Protein AF-A0A167AJR5-F1 (afdb_monomer)

Secondary structure (DSSP, 8-state):
------PPPEEEETTSTTSSSHHHHHHHHHHHHHT--EEEESTTTTSSS-S--HHHHHHHHHHHHHHT-EEES-STT-S-EEEE------SEEEEE--SSS-HHHHHHHHHHHHHTTSS--EEEEE------

pLDDT: mean 88.1, std 14.84, range [33.72, 98.44]

Mean predicted aligned error: 5.71 Å

Foldseek 3Di:
DDPPPQADEAEAECCPDPLALPSLLVVLQVCQVVQHKYKYAQRSVVDPQGADDLQSLLLLVLSCVQFVWDKDQSDPSRRMMITRGHHGHAEEDEGESPEPRDPVSSCSRPVNSNVPSPDHHHYHYDYPDPDD

Sequence (132 aa):
MTTIANKPTTIIDGSKGEGGGQVLRTALSLSMLLNQPIEIKNIRAGRKKPGLKRQHLTCVLAAQQICDAQVTGAELDSQNITFVPDQVQAGEYEFKIGTAGSTVLVCQTILLPLALSGKASKVVPIMACHLL

Neares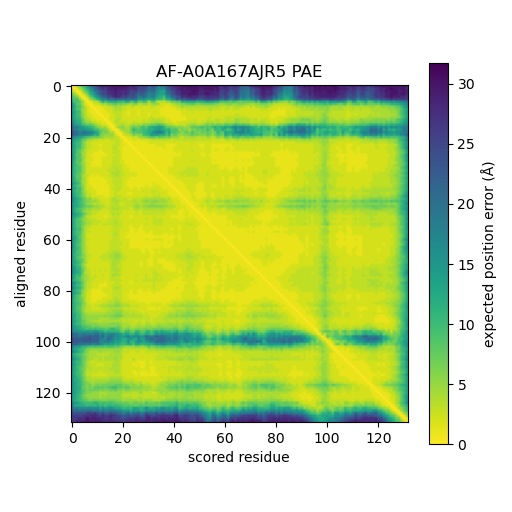t PDB structures (foldseek):
  1qmh-assembly1_B  TM=9.895E-01  e=2.585E-16  Escherichia coli K-12
  3tut-assembly1_A  TM=9.841E-01  e=5.478E-14  Escherichia coli K-12
  4o89-assembly2_B  TM=9.699E-01  e=5.752E-13  Pyrococcus horikoshii OT3
  3pqv-assembly1_A  TM=8.646E-01  e=4.215E-06  Kluyveromyces lactis
  7mqa-assembly1_SH  TM=8.440E-01  e=1.279E-05  Homo sapiens

Structure (mmCIF, N/CA/C/O backbone):
data_AF-A0A167AJR5-F1
#
_entry.id   AF-A0A167AJR5-F1
#
loop_
_atom_site.group_PDB
_atom_site.id
_atom_site.type_symbol
_atom_site.label_atom_id
_atom_site.label_alt_id
_atom_site.label_comp_id
_atom_site.label_asym_id
_atom_site.label_entity_id
_atom_site.label_seq_id
_atom_site.pdbx_PDB_ins_code
_atom_site.Cartn_x
_atom_site.Cartn_y
_atom_site.Cartn_z
_atom_site.occupancy
_atom_site.B_iso_or_equiv
_atom_site.auth_seq_id
_atom_site.auth_comp_id
_atom_site.auth_asym_id
_atom_site.auth_atom_id
_atom_site.pdbx_PDB_model_num
ATOM 1 N N . MET A 1 1 ? -18.662 12.091 15.542 1.00 40.16 1 MET A N 1
ATOM 2 C CA . MET A 1 1 ? -17.861 13.257 15.121 1.00 40.16 1 MET A CA 1
ATOM 3 C C . MET A 1 1 ? -16.442 13.049 15.618 1.00 40.16 1 MET A C 1
ATOM 5 O O . MET A 1 1 ? -16.152 13.388 16.755 1.00 40.16 1 MET A O 1
ATOM 9 N N . THR A 1 2 ? -15.583 12.454 14.796 1.00 38.31 2 THR A N 1
ATOM 10 C CA . THR A 1 2 ? -14.138 12.485 15.036 1.00 38.31 2 THR A CA 1
ATOM 11 C C . THR A 1 2 ? -13.536 12.983 13.743 1.00 38.31 2 THR A C 1
ATOM 13 O O . THR A 1 2 ? -13.518 12.277 12.741 1.00 38.31 2 THR A O 1
ATOM 16 N N . THR A 1 3 ? -13.181 14.259 13.738 1.00 41.44 3 THR A N 1
ATOM 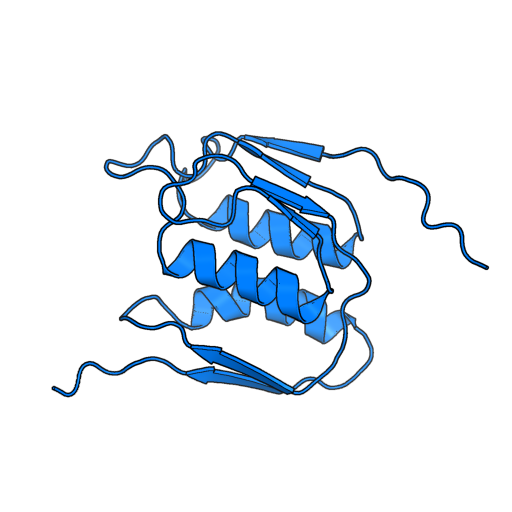17 C CA . THR A 1 3 ? -12.491 14.925 12.644 1.00 41.44 3 THR A CA 1
ATOM 18 C C . THR A 1 3 ? -11.231 14.116 12.349 1.00 41.44 3 THR A C 1
ATOM 20 O O . THR A 1 3 ? -10.320 14.090 13.177 1.00 41.44 3 THR A O 1
ATOM 23 N N . ILE A 1 4 ? -11.184 13.409 11.215 1.00 54.09 4 ILE A N 1
ATOM 24 C CA . ILE A 1 4 ? -9.931 12.863 10.694 1.00 54.09 4 ILE A CA 1
ATOM 25 C C . ILE A 1 4 ? -9.106 14.099 10.352 1.00 54.09 4 ILE A C 1
ATOM 27 O O . ILE A 1 4 ? -9.314 14.743 9.327 1.00 54.09 4 ILE A O 1
ATOM 31 N N . ALA A 1 5 ? -8.272 14.525 11.300 1.00 53.53 5 ALA A N 1
ATOM 32 C CA . ALA A 1 5 ? -7.325 15.599 11.089 1.00 53.53 5 ALA A CA 1
ATOM 33 C C . ALA A 1 5 ? -6.554 15.268 9.811 1.00 53.53 5 ALA A C 1
ATOM 35 O O . ALA A 1 5 ? -6.049 14.153 9.674 1.00 53.53 5 ALA A O 1
ATOM 36 N N . ASN A 1 6 ? -6.527 16.214 8.876 1.00 67.38 6 ASN A N 1
ATOM 37 C CA . ASN A 1 6 ? -5.862 16.091 7.588 1.00 67.38 6 ASN A CA 1
ATOM 38 C C . ASN A 1 6 ? -4.357 15.885 7.840 1.00 67.38 6 ASN A C 1
ATOM 40 O O . ASN A 1 6 ? -3.608 16.851 7.991 1.00 67.38 6 ASN A O 1
ATOM 44 N N . LYS A 1 7 ? -3.935 14.629 8.042 1.00 81.31 7 LYS A N 1
ATOM 45 C CA . LYS A 1 7 ? -2.550 14.304 8.385 1.00 81.31 7 LYS A CA 1
ATOM 46 C C . LYS A 1 7 ? -1.663 14.669 7.199 1.00 81.31 7 LYS A C 1
ATOM 48 O O . LYS A 1 7 ? -2.047 14.404 6.060 1.00 81.31 7 LYS A O 1
ATOM 53 N N . PRO A 1 8 ? -0.480 15.255 7.442 1.00 91.44 8 PRO A N 1
ATOM 54 C CA . PRO A 1 8 ? 0.409 15.631 6.358 1.00 91.44 8 PRO A CA 1
ATOM 55 C C . PRO A 1 8 ? 0.840 14.390 5.573 1.00 91.44 8 PRO A C 1
ATOM 57 O O . PRO A 1 8 ? 1.228 13.372 6.154 1.00 91.44 8 PRO A O 1
ATOM 60 N N . THR A 1 9 ? 0.801 14.495 4.245 1.00 95.81 9 THR A N 1
ATOM 61 C CA . THR A 1 9 ? 1.291 13.439 3.361 1.00 95.81 9 THR A CA 1
ATOM 62 C C . THR A 1 9 ? 2.782 13.231 3.580 1.00 95.81 9 THR A C 1
ATOM 64 O O . THR A 1 9 ? 3.581 14.158 3.456 1.00 95.81 9 THR A O 1
ATOM 67 N N . THR A 1 10 ? 3.170 11.999 3.898 1.00 97.31 10 THR A N 1
ATOM 68 C CA . THR A 1 10 ? 4.579 11.633 4.065 1.00 97.31 10 THR A CA 1
ATOM 69 C C . THR A 1 10 ? 5.169 11.182 2.740 1.00 97.31 10 THR A C 1
ATOM 71 O O . THR A 1 10 ? 4.671 10.241 2.126 1.00 97.31 10 THR A O 1
ATOM 74 N N . ILE A 1 11 ? 6.250 11.833 2.314 1.00 97.38 11 ILE A N 1
ATOM 75 C CA . ILE A 1 11 ? 6.940 11.510 1.064 1.00 97.38 11 ILE A CA 1
ATOM 76 C C . ILE A 1 11 ? 8.043 10.487 1.344 1.00 97.38 11 ILE A C 1
ATOM 78 O O . ILE A 1 11 ? 8.897 10.697 2.204 1.00 97.38 11 ILE A O 1
ATOM 82 N N . ILE A 1 12 ? 8.036 9.386 0.599 1.00 95.50 12 ILE A N 1
ATOM 83 C CA . ILE A 1 12 ? 8.956 8.259 0.746 1.00 95.50 12 ILE A CA 1
ATOM 84 C C . ILE A 1 12 ? 9.708 8.057 -0.570 1.00 95.50 12 ILE A C 1
ATOM 86 O O . ILE A 1 12 ? 9.105 7.913 -1.632 1.00 95.50 12 ILE A O 1
ATOM 90 N N . ASP A 1 13 ? 11.037 8.000 -0.507 1.00 94.69 13 ASP A N 1
ATOM 91 C CA . ASP A 1 13 ? 11.879 7.679 -1.662 1.00 94.69 13 ASP A CA 1
ATOM 92 C C . ASP A 1 13 ? 12.080 6.159 -1.788 1.00 94.69 13 ASP A C 1
ATOM 94 O O . ASP A 1 13 ? 12.850 5.540 -1.051 1.00 94.69 13 ASP A O 1
ATOM 98 N N . GLY A 1 14 ? 11.390 5.552 -2.753 1.00 92.12 14 GLY A N 1
ATOM 99 C CA . GLY A 1 14 ? 11.428 4.125 -3.074 1.00 92.12 14 GLY A CA 1
ATOM 100 C C . GLY A 1 14 ? 12.724 3.641 -3.733 1.00 92.12 14 GLY A C 1
ATOM 101 O O . GLY A 1 14 ? 12.853 2.441 -3.993 1.00 92.12 14 GLY A O 1
ATOM 102 N N . SER A 1 15 ? 13.685 4.535 -3.997 1.00 89.44 15 SER A N 1
ATOM 103 C CA . SER A 1 15 ? 15.034 4.162 -4.442 1.00 89.44 15 SER A CA 1
ATOM 104 C C . SER A 1 15 ? 15.950 3.732 -3.291 1.00 89.44 15 SER A C 1
ATOM 106 O O . SER A 1 15 ? 16.954 3.058 -3.526 1.00 89.44 15 SER A O 1
ATOM 108 N N . LYS A 1 16 ? 15.614 4.105 -2.049 1.00 85.00 16 LYS A N 1
ATOM 109 C CA . LYS A 1 16 ? 16.424 3.833 -0.856 1.00 85.00 16 LYS A CA 1
ATOM 110 C C . LYS A 1 16 ? 16.239 2.395 -0.352 1.00 85.00 16 LYS A C 1
ATOM 112 O O . LYS A 1 16 ? 15.227 1.741 -0.608 1.00 85.00 16 LYS A O 1
ATOM 117 N N . GLY A 1 17 ? 17.228 1.898 0.395 1.00 77.56 17 GLY A N 1
ATOM 118 C CA . GLY A 1 17 ? 17.232 0.532 0.930 1.00 77.56 17 GLY A CA 1
ATOM 119 C C . GLY A 1 17 ? 17.424 -0.517 -0.168 1.00 77.56 17 GLY A C 1
ATOM 120 O O . GLY A 1 17 ? 18.280 -0.366 -1.033 1.00 77.56 17 GLY A O 1
ATOM 121 N N . GLU A 1 18 ? 16.622 -1.583 -0.163 1.00 76.19 18 GLU A N 1
ATOM 122 C CA . GLU A 1 18 ? 16.766 -2.687 -1.129 1.00 76.19 18 GLU A CA 1
ATOM 123 C C . GLU A 1 18 ? 16.361 -2.334 -2.577 1.00 76.19 18 GLU A C 1
ATOM 125 O O . GLU A 1 18 ? 16.501 -3.167 -3.484 1.00 76.19 18 GLU A O 1
ATOM 130 N N . GLY A 1 19 ? 15.779 -1.147 -2.811 1.00 65.38 19 GLY A N 1
ATOM 131 C CA . GLY A 1 19 ? 15.356 -0.678 -4.141 1.00 65.38 19 GLY A CA 1
ATOM 132 C C . GLY A 1 19 ? 14.385 -1.627 -4.863 1.00 65.38 19 GLY A C 1
ATOM 133 O O . GLY A 1 19 ? 14.288 -1.632 -6.091 1.00 65.38 19 GLY A O 1
ATOM 134 N N . GLY A 1 20 ? 13.728 -2.515 -4.112 1.00 74.50 20 GLY A N 1
ATOM 135 C CA . GLY A 1 20 ? 12.814 -3.546 -4.593 1.00 74.50 20 GLY A CA 1
ATOM 136 C C . GLY A 1 20 ? 11.360 -3.201 -4.279 1.00 74.50 20 GLY A C 1
ATOM 137 O O . GLY A 1 20 ? 10.917 -2.075 -4.464 1.00 74.50 20 GLY A O 1
ATOM 138 N N . GLY A 1 21 ? 10.602 -4.191 -3.808 1.00 84.00 21 GLY A N 1
ATOM 139 C CA . GLY A 1 21 ? 9.198 -4.012 -3.416 1.00 84.00 21 GLY A CA 1
ATOM 140 C C . GLY A 1 21 ? 8.967 -3.841 -1.912 1.00 84.00 21 GLY A C 1
ATOM 141 O O . GLY A 1 21 ? 7.837 -3.588 -1.514 1.00 84.00 21 GLY A O 1
ATOM 142 N N . GLN A 1 22 ? 9.998 -4.001 -1.073 1.00 90.06 22 GLN A N 1
ATOM 143 C CA . GLN A 1 22 ? 9.829 -4.025 0.385 1.00 90.06 22 GLN A CA 1
ATOM 144 C C . GLN A 1 22 ? 9.383 -2.669 0.941 1.00 90.06 22 GLN A C 1
ATOM 146 O O . GLN A 1 22 ? 8.434 -2.624 1.715 1.00 90.06 22 GLN A O 1
ATOM 151 N N . VAL A 1 23 ? 9.999 -1.572 0.483 1.00 92.94 23 VAL A N 1
ATOM 152 C CA . VAL A 1 23 ? 9.630 -0.205 0.896 1.00 92.94 23 VAL A CA 1
ATOM 153 C C . VAL A 1 23 ? 8.150 0.064 0.628 1.00 92.94 23 VAL A C 1
ATOM 155 O O . VAL A 1 23 ? 7.447 0.520 1.519 1.00 92.94 23 VAL A O 1
ATOM 158 N N . LEU A 1 24 ? 7.662 -0.296 -0.564 1.00 94.25 24 LEU A N 1
ATOM 159 C CA . LEU A 1 24 ? 6.256 -0.143 -0.938 1.00 94.25 24 LEU A CA 1
ATOM 160 C C . LEU A 1 24 ? 5.320 -0.893 0.020 1.00 94.25 24 LEU A C 1
ATOM 162 O O . LEU A 1 24 ? 4.384 -0.303 0.546 1.00 94.25 24 LEU A O 1
ATOM 166 N N . ARG A 1 25 ? 5.574 -2.183 0.265 1.00 94.81 25 ARG A N 1
ATOM 167 C CA . ARG A 1 25 ? 4.703 -3.017 1.111 1.00 94.81 25 ARG A CA 1
ATOM 168 C C . ARG A 1 25 ? 4.659 -2.528 2.555 1.00 94.81 25 ARG A C 1
ATOM 170 O O . ARG A 1 25 ? 3.581 -2.414 3.137 1.00 94.81 25 ARG A O 1
ATOM 177 N N . THR A 1 26 ? 5.822 -2.208 3.118 1.00 95.38 26 THR A N 1
ATOM 178 C CA . THR A 1 26 ? 5.918 -1.688 4.484 1.00 95.38 26 THR A CA 1
ATOM 179 C C . THR A 1 26 ? 5.249 -0.321 4.599 1.00 95.38 26 THR A C 1
ATOM 181 O O . THR A 1 26 ? 4.502 -0.095 5.547 1.00 95.38 26 THR A O 1
ATOM 184 N N . ALA A 1 27 ? 5.458 0.569 3.625 1.00 96.06 27 ALA A N 1
ATOM 185 C CA . ALA A 1 27 ? 4.840 1.889 3.614 1.00 96.06 27 ALA A CA 1
ATOM 186 C C . ALA A 1 27 ? 3.309 1.805 3.562 1.00 96.06 27 ALA A C 1
ATOM 188 O O . ALA A 1 27 ? 2.652 2.461 4.362 1.00 96.06 27 ALA A O 1
ATOM 189 N N . LEU A 1 28 ? 2.743 0.953 2.697 1.00 97.75 28 LEU A N 1
ATOM 190 C CA . LEU A 1 28 ? 1.294 0.712 2.638 1.00 97.75 28 LEU A CA 1
ATOM 191 C C . LEU A 1 28 ? 0.758 0.171 3.971 1.00 97.75 28 LEU A C 1
ATOM 193 O O . LEU A 1 28 ? -0.222 0.690 4.497 1.00 97.75 28 LEU A O 1
ATOM 197 N N . SER A 1 29 ? 1.435 -0.829 4.546 1.00 97.69 29 SER A N 1
ATOM 198 C CA . SER A 1 29 ? 1.046 -1.428 5.832 1.00 97.69 29 SER A CA 1
ATOM 199 C C . SER A 1 29 ? 0.995 -0.381 6.946 1.00 97.69 29 SER A C 1
ATOM 201 O O . SER A 1 29 ? 0.004 -0.276 7.664 1.00 97.69 29 SER A O 1
ATOM 203 N N . LEU A 1 30 ? 2.056 0.422 7.075 1.00 97.25 30 LEU A N 1
ATOM 204 C CA . LEU A 1 30 ? 2.151 1.469 8.092 1.00 97.25 30 LEU A CA 1
ATOM 205 C C . LEU A 1 30 ? 1.177 2.617 7.830 1.00 97.25 30 LEU A C 1
ATOM 207 O O . LEU A 1 30 ? 0.590 3.126 8.776 1.00 97.25 30 LEU A O 1
ATOM 211 N N . SER A 1 31 ? 0.975 3.001 6.570 1.00 97.69 31 SER A N 1
ATOM 212 C CA . SER A 1 31 ? 0.005 4.026 6.184 1.00 97.69 31 SER A CA 1
ATOM 213 C C . SER A 1 31 ? -1.404 3.646 6.637 1.00 97.69 31 SER A C 1
ATOM 215 O O . SER A 1 31 ? -2.052 4.453 7.299 1.00 97.69 31 SER A O 1
ATOM 217 N N . MET A 1 32 ? -1.829 2.401 6.393 1.00 97.69 32 MET A N 1
ATOM 218 C CA . MET A 1 32 ? -3.120 1.883 6.860 1.00 97.69 32 MET A CA 1
ATOM 219 C C . MET A 1 32 ? -3.220 1.852 8.390 1.00 97.69 32 MET A C 1
ATOM 221 O O . MET A 1 32 ? -4.196 2.335 8.955 1.00 97.69 32 MET A O 1
ATOM 225 N N . LEU A 1 33 ? -2.198 1.331 9.079 1.00 96.62 33 LEU A N 1
ATOM 226 C CA . LEU A 1 33 ? -2.191 1.233 10.546 1.00 96.62 33 LEU A CA 1
ATOM 227 C C . LEU A 1 33 ? -2.217 2.597 11.236 1.00 96.62 33 LEU A C 1
ATOM 229 O O . LEU A 1 33 ? -2.886 2.781 12.250 1.00 96.62 33 LEU A O 1
ATOM 233 N N . LEU A 1 34 ? -1.464 3.551 10.697 1.00 95.56 34 LEU A N 1
ATOM 234 C CA . LEU A 1 34 ? -1.365 4.898 11.239 1.00 95.56 34 LEU A CA 1
ATOM 235 C C . LEU A 1 34 ? -2.468 5.812 10.704 1.00 95.56 34 LEU A C 1
ATOM 237 O O . LEU A 1 34 ? -2.543 6.956 11.148 1.00 95.56 34 LEU A O 1
ATOM 241 N N . ASN A 1 35 ? -3.300 5.348 9.767 1.00 95.62 35 ASN A N 1
ATOM 242 C CA . ASN A 1 35 ? -4.228 6.162 8.987 1.00 95.62 35 ASN A CA 1
ATOM 243 C C . ASN A 1 35 ? -3.571 7.474 8.510 1.00 95.62 35 ASN A C 1
ATOM 245 O O . ASN A 1 35 ? -3.990 8.573 8.883 1.00 95.62 35 ASN A O 1
ATOM 249 N N . GLN A 1 36 ? -2.434 7.349 7.818 1.00 96.88 36 GLN A N 1
ATOM 250 C CA . GLN A 1 36 ? -1.576 8.465 7.412 1.00 96.88 36 GLN A CA 1
ATOM 251 C C . GLN A 1 36 ? -1.337 8.444 5.899 1.00 96.88 36 GLN A C 1
ATOM 253 O O . GLN A 1 36 ? -0.812 7.444 5.402 1.00 96.88 36 GLN A O 1
ATOM 258 N N . PRO A 1 37 ? -1.653 9.527 5.166 1.00 98.00 37 PRO A N 1
ATOM 259 C CA . PRO A 1 37 ? -1.406 9.606 3.731 1.00 98.00 37 PRO A CA 1
ATOM 260 C C . PRO A 1 37 ? 0.084 9.514 3.391 1.00 98.00 37 PRO A C 1
ATOM 262 O O . PRO A 1 37 ? 0.933 10.094 4.078 1.00 98.00 37 PRO A O 1
ATOM 265 N N . ILE A 1 38 ? 0.402 8.819 2.301 1.00 98.00 38 ILE A N 1
ATOM 266 C CA . ILE A 1 38 ? 1.771 8.678 1.801 1.00 98.00 38 ILE A CA 1
ATOM 267 C C . ILE A 1 38 ? 1.867 8.974 0.304 1.00 98.00 38 ILE A C 1
ATOM 269 O O . ILE A 1 38 ? 0.957 8.693 -0.475 1.00 98.00 38 ILE A O 1
ATOM 273 N N . GLU A 1 39 ? 3.017 9.499 -0.100 1.00 98.12 39 GLU A N 1
ATOM 274 C CA . GLU A 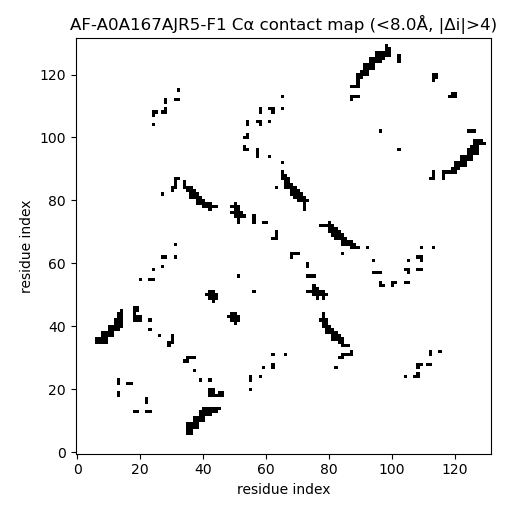1 39 ? 3.450 9.577 -1.490 1.00 98.12 39 GLU A CA 1
ATOM 275 C C . GLU A 1 39 ? 4.759 8.797 -1.617 1.00 98.12 39 GLU A C 1
ATOM 277 O O . GLU A 1 39 ? 5.729 9.092 -0.923 1.00 98.12 39 GLU A O 1
ATOM 282 N N . ILE A 1 40 ? 4.809 7.795 -2.491 1.00 96.56 40 ILE A N 1
ATOM 283 C CA . ILE A 1 40 ? 6.035 7.029 -2.736 1.00 96.56 40 ILE A CA 1
ATOM 284 C C . ILE A 1 40 ? 6.561 7.411 -4.107 1.00 96.56 40 ILE A C 1
ATOM 286 O O . ILE A 1 40 ? 5.853 7.235 -5.094 1.00 96.56 40 ILE A O 1
ATOM 290 N N . LYS A 1 41 ? 7.806 7.888 -4.164 1.00 96.25 41 LYS A N 1
ATOM 291 C CA . LYS A 1 41 ? 8.507 8.263 -5.399 1.00 96.25 41 LYS A CA 1
ATOM 292 C C . LYS A 1 41 ? 9.569 7.243 -5.774 1.00 96.25 41 LYS A C 1
ATOM 294 O O . LYS A 1 41 ? 10.000 6.461 -4.931 1.00 96.25 41 LYS A O 1
ATOM 299 N N . ASN A 1 42 ? 10.032 7.268 -7.023 1.00 94.88 42 ASN A N 1
ATOM 300 C CA . ASN A 1 42 ? 11.171 6.468 -7.499 1.00 94.88 42 ASN A CA 1
ATOM 301 C C . ASN A 1 42 ? 11.033 4.956 -7.231 1.00 94.88 42 ASN A C 1
ATOM 303 O O . ASN A 1 42 ? 12.011 4.272 -6.904 1.00 94.88 42 ASN A O 1
ATOM 307 N N . ILE A 1 43 ? 9.818 4.413 -7.347 1.00 95.19 43 ILE A N 1
ATOM 308 C CA . ILE A 1 43 ? 9.543 3.005 -7.053 1.00 95.19 43 ILE A CA 1
ATOM 309 C C . ILE A 1 43 ? 10.435 2.122 -7.928 1.00 95.19 43 ILE A C 1
ATOM 311 O O . ILE A 1 43 ? 10.332 2.113 -9.157 1.00 95.19 43 ILE A O 1
ATOM 315 N N . ARG A 1 44 ? 11.302 1.335 -7.281 1.00 93.69 44 ARG A N 1
ATOM 316 C CA . ARG A 1 44 ? 12.226 0.397 -7.940 1.00 93.69 44 ARG A CA 1
ATOM 317 C C . ARG A 1 44 ? 13.199 1.056 -8.924 1.00 93.69 44 ARG A C 1
ATOM 319 O O . ARG A 1 44 ? 13.644 0.388 -9.857 1.00 93.69 44 ARG A O 1
ATOM 326 N N . ALA A 1 45 ? 13.562 2.322 -8.709 1.00 91.94 45 ALA A N 1
ATOM 327 C CA . ALA A 1 45 ? 14.469 3.058 -9.595 1.00 91.94 45 ALA A CA 1
ATOM 328 C C . ALA A 1 45 ? 15.837 2.369 -9.792 1.00 91.94 45 ALA A C 1
ATOM 330 O O . ALA A 1 45 ? 16.403 2.427 -10.877 1.00 91.94 45 ALA A O 1
ATOM 331 N N . GLY A 1 46 ? 16.339 1.638 -8.788 1.00 86.44 46 GLY A N 1
ATOM 332 C CA . GLY A 1 46 ? 17.605 0.892 -8.871 1.00 86.44 46 GLY A CA 1
ATOM 333 C C . GLY A 1 46 ? 17.541 -0.454 -9.613 1.00 86.44 46 GLY A C 1
ATOM 334 O O . GLY A 1 46 ? 18.516 -1.203 -9.605 1.00 86.44 46 GLY A O 1
ATOM 335 N N . ARG A 1 47 ? 16.404 -0.832 -10.216 1.00 89.69 47 ARG A N 1
ATOM 336 C CA . ARG A 1 47 ? 16.232 -2.124 -10.912 1.00 89.69 47 ARG A CA 1
ATOM 337 C C . ARG A 1 47 ? 16.200 -1.934 -12.427 1.00 89.69 47 ARG A C 1
ATOM 339 O O . ARG A 1 47 ? 15.593 -0.996 -12.919 1.00 89.69 47 ARG A O 1
ATOM 346 N N . LYS A 1 48 ? 16.694 -2.936 -13.175 1.00 89.88 48 LYS A N 1
ATOM 347 C CA . LYS A 1 48 ? 16.665 -2.975 -14.659 1.00 89.88 48 LYS A CA 1
ATOM 348 C C . LYS A 1 48 ? 15.299 -2.624 -15.267 1.00 89.88 48 LYS A C 1
ATOM 350 O O . LYS A 1 48 ? 15.228 -2.029 -16.332 1.00 89.88 48 LYS A O 1
ATOM 355 N N . LYS A 1 49 ? 14.215 -3.048 -14.614 1.00 90.12 49 LYS A N 1
ATOM 356 C CA . LYS A 1 49 ? 12.843 -2.669 -14.968 1.00 90.12 49 LYS A CA 1
ATOM 357 C C . LYS A 1 49 ? 12.257 -1.900 -13.784 1.00 90.12 49 LYS A C 1
ATOM 359 O O . LYS A 1 49 ? 11.836 -2.599 -12.857 1.00 90.12 49 LYS A O 1
ATOM 364 N N . PRO A 1 50 ? 12.234 -0.557 -13.773 1.00 93.81 50 PRO A N 1
ATOM 365 C CA . PRO A 1 50 ? 11.698 0.239 -12.664 1.00 93.81 50 PRO A CA 1
ATOM 366 C C . PRO A 1 50 ? 10.164 0.169 -12.589 1.00 93.81 50 PRO A C 1
ATOM 368 O O . PRO A 1 50 ? 9.535 -0.548 -13.376 1.00 93.81 50 PRO A O 1
ATOM 371 N N . GLY A 1 51 ? 9.587 0.836 -11.588 1.00 95.25 51 GLY A N 1
ATOM 372 C CA . GLY A 1 51 ? 8.148 1.012 -11.405 1.00 95.25 51 GLY A CA 1
ATOM 373 C C . GLY A 1 51 ? 7.392 -0.187 -10.831 1.00 95.25 51 GLY A C 1
ATOM 374 O O . GLY A 1 51 ? 7.968 -1.240 -10.512 1.00 95.25 51 GLY A O 1
ATOM 375 N N . LEU A 1 52 ? 6.077 -0.030 -10.694 1.00 94.56 52 LEU A N 1
ATOM 376 C CA . LEU A 1 52 ? 5.165 -1.074 -10.249 1.00 94.56 52 LEU A CA 1
ATOM 377 C C . LEU A 1 52 ? 5.174 -2.246 -11.235 1.00 94.56 52 LEU A C 1
ATOM 379 O O . LEU A 1 52 ? 5.158 -2.104 -12.451 1.00 94.56 52 LEU A O 1
ATOM 383 N N . LYS A 1 53 ? 5.199 -3.457 -10.691 1.00 91.69 53 LYS A N 1
ATOM 384 C CA . LYS A 1 53 ? 5.002 -4.699 -11.454 1.00 91.69 53 LYS A CA 1
ATOM 385 C C . LYS A 1 53 ? 3.707 -5.316 -10.976 1.00 91.69 53 LYS A C 1
ATOM 387 O O . LYS A 1 53 ? 3.220 -4.911 -9.928 1.00 91.69 53 LYS A O 1
ATOM 392 N N . ARG A 1 54 ? 3.197 -6.321 -11.689 1.00 89.56 54 ARG A N 1
ATOM 393 C CA . ARG A 1 54 ? 1.926 -6.986 -11.356 1.00 89.56 54 ARG A CA 1
ATOM 394 C C . ARG A 1 54 ? 1.779 -7.261 -9.859 1.00 89.56 54 ARG A C 1
ATOM 396 O O . ARG A 1 54 ? 0.833 -6.787 -9.263 1.00 89.56 54 ARG A O 1
ATOM 403 N N . GLN A 1 55 ? 2.781 -7.878 -9.232 1.00 88.12 55 GLN A N 1
ATOM 404 C CA . GLN A 1 55 ? 2.766 -8.143 -7.789 1.00 88.12 55 GLN A CA 1
ATOM 405 C C . GLN A 1 55 ? 2.680 -6.877 -6.917 1.00 88.12 55 GLN A C 1
ATOM 407 O O . GLN A 1 55 ? 1.946 -6.861 -5.935 1.00 88.12 55 GLN A O 1
ATOM 412 N N . HIS A 1 56 ? 3.425 -5.823 -7.254 1.00 92.31 56 HIS A N 1
ATOM 413 C CA . HIS A 1 56 ? 3.380 -4.547 -6.533 1.00 92.31 56 HIS A CA 1
ATOM 414 C C . HIS A 1 56 ? 2.012 -3.882 -6.680 1.00 92.31 56 HIS A C 1
ATOM 416 O O . HIS A 1 56 ? 1.439 -3.442 -5.692 1.00 92.31 56 HIS A O 1
ATOM 422 N N . LEU A 1 57 ? 1.484 -3.868 -7.905 1.00 93.50 57 LEU A N 1
ATOM 423 C CA . LEU A 1 57 ? 0.160 -3.349 -8.204 1.00 93.50 57 LEU A CA 1
ATOM 424 C C . LEU A 1 57 ? -0.910 -4.121 -7.426 1.00 93.50 57 LEU A C 1
ATOM 426 O O . LEU A 1 57 ? -1.740 -3.505 -6.775 1.00 93.50 57 LEU A O 1
ATOM 430 N N . THR A 1 58 ? -0.836 -5.454 -7.379 1.00 92.50 58 THR A N 1
ATOM 431 C CA . THR A 1 58 ? -1.740 -6.265 -6.554 1.00 92.50 58 THR A CA 1
ATOM 432 C C . THR A 1 58 ? -1.651 -5.903 -5.070 1.00 92.50 58 THR A C 1
ATOM 434 O O . THR A 1 58 ? -2.681 -5.868 -4.412 1.00 92.50 58 THR A O 1
ATOM 437 N N . CYS A 1 59 ? -0.464 -5.592 -4.533 1.00 94.25 59 CYS A N 1
ATOM 438 C CA . CYS A 1 59 ? -0.338 -5.136 -3.141 1.00 94.25 59 CYS A CA 1
ATOM 439 C C . CYS A 1 59 ? -1.041 -3.787 -2.917 1.00 94.25 59 CYS A C 1
ATOM 441 O O . CYS A 1 59 ? -1.731 -3.628 -1.916 1.00 94.25 59 CYS A O 1
ATOM 443 N N . VAL A 1 60 ? -0.887 -2.839 -3.849 1.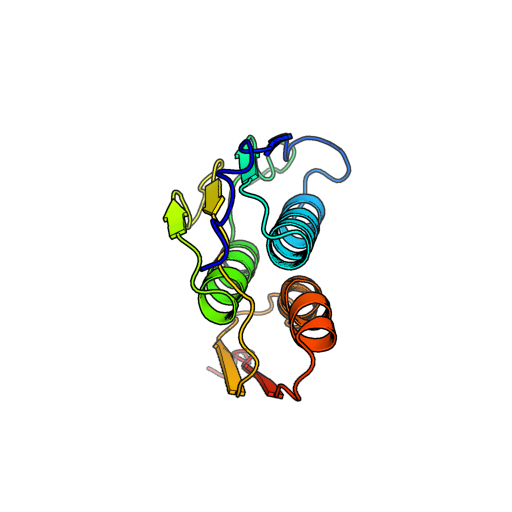00 96.69 60 VAL A N 1
ATOM 444 C CA . VAL A 1 60 ? -1.540 -1.519 -3.785 1.00 96.69 60 VAL A CA 1
ATOM 445 C C . VAL A 1 60 ? -3.060 -1.663 -3.863 1.00 96.69 60 VAL A C 1
ATOM 447 O O . VAL A 1 60 ? -3.761 -1.107 -3.027 1.00 96.69 60 VAL A O 1
ATOM 450 N N . LEU A 1 61 ? -3.564 -2.452 -4.814 1.00 95.69 61 LEU A N 1
ATOM 451 C CA . LEU A 1 61 ? -5.000 -2.683 -4.989 1.00 95.69 61 LEU A CA 1
ATOM 452 C C . LEU A 1 61 ? -5.608 -3.451 -3.808 1.00 95.69 61 LEU A C 1
ATOM 454 O O . LEU A 1 61 ? -6.717 -3.149 -3.385 1.00 95.69 61 LEU A O 1
ATOM 458 N N . ALA A 1 62 ? -4.877 -4.413 -3.238 1.00 95.62 62 ALA A N 1
ATOM 459 C CA . ALA A 1 62 ? -5.325 -5.118 -2.043 1.00 95.62 62 ALA A CA 1
ATOM 460 C C . ALA A 1 62 ? -5.406 -4.180 -0.834 1.00 95.62 62 ALA A C 1
ATOM 462 O O . ALA A 1 62 ? -6.414 -4.176 -0.137 1.00 95.62 62 ALA A O 1
ATOM 463 N N . ALA A 1 63 ? -4.376 -3.353 -0.616 1.00 97.44 63 ALA A N 1
ATOM 464 C CA . ALA A 1 63 ? -4.388 -2.326 0.423 1.00 97.44 63 ALA A CA 1
ATOM 465 C C . ALA A 1 63 ? -5.554 -1.346 0.224 1.00 97.44 63 ALA A C 1
ATOM 467 O O . ALA A 1 63 ? -6.287 -1.065 1.165 1.00 97.44 63 ALA A O 1
ATOM 468 N N . GLN A 1 64 ? -5.773 -0.899 -1.015 1.00 97.75 64 GLN A N 1
ATOM 469 C CA . GLN A 1 64 ? -6.890 -0.032 -1.373 1.00 97.75 64 GLN A CA 1
ATOM 470 C C . GLN A 1 64 ? -8.237 -0.651 -1.004 1.00 97.75 64 GLN A C 1
ATOM 472 O O . GLN A 1 64 ? -9.061 0.011 -0.386 1.00 97.75 64 GLN A O 1
ATOM 477 N N . GLN A 1 65 ? -8.447 -1.920 -1.352 1.00 97.00 65 GLN A N 1
ATOM 478 C CA . GLN A 1 65 ? -9.709 -2.609 -1.112 1.00 97.00 65 GLN A CA 1
ATOM 479 C C . GLN A 1 65 ? -10.008 -2.807 0.381 1.00 97.00 65 GLN A C 1
ATOM 481 O O . GLN A 1 65 ? -11.169 -2.733 0.776 1.00 97.00 65 GLN A O 1
ATOM 486 N N . ILE A 1 66 ? -8.999 -3.079 1.218 1.00 97.56 66 ILE A N 1
ATOM 487 C CA . ILE A 1 66 ? -9.245 -3.355 2.644 1.00 97.56 66 ILE A CA 1
ATOM 488 C C . ILE A 1 66 ? -9.473 -2.098 3.482 1.00 97.56 66 ILE A C 1
ATOM 490 O O . ILE A 1 66 ? -9.987 -2.212 4.589 1.00 97.56 66 ILE A O 1
ATOM 494 N N . CYS A 1 67 ? -9.072 -0.918 3.009 1.00 97.06 67 CYS A N 1
ATOM 495 C CA . CYS A 1 67 ? -9.191 0.324 3.775 1.00 97.06 67 CYS A CA 1
ATOM 496 C C . CYS A 1 67 ? -9.835 1.471 2.986 1.00 97.06 67 CYS A C 1
ATOM 498 O O . CYS A 1 67 ? -9.620 2.626 3.333 1.00 97.06 67 CYS A O 1
ATOM 500 N N . ASP A 1 68 ? -10.545 1.155 1.900 1.00 96.56 68 ASP A N 1
ATOM 501 C CA . ASP A 1 68 ? -11.232 2.105 1.010 1.00 96.56 68 ASP A CA 1
ATOM 502 C C . ASP A 1 68 ? -10.374 3.324 0.611 1.00 96.56 68 ASP A C 1
ATOM 504 O O . ASP A 1 68 ? -10.793 4.480 0.657 1.00 96.56 68 ASP A O 1
ATOM 508 N N . ALA A 1 69 ? -9.105 3.069 0.272 1.00 97.38 69 ALA A N 1
ATOM 509 C CA . ALA A 1 69 ? -8.147 4.145 0.041 1.00 97.38 69 ALA A CA 1
ATOM 510 C C . ALA A 1 69 ? -8.405 4.896 -1.273 1.00 97.38 69 ALA A C 1
ATOM 512 O O . ALA A 1 69 ? -8.697 4.306 -2.320 1.00 97.38 69 ALA A O 1
ATOM 513 N N . GLN A 1 70 ? -8.126 6.198 -1.269 1.00 98.06 70 GLN A N 1
ATOM 514 C CA . GLN A 1 70 ? -7.939 6.943 -2.512 1.00 98.06 70 GLN A CA 1
ATOM 515 C C . GLN A 1 70 ? -6.505 6.741 -2.998 1.00 98.06 70 GLN A C 1
ATOM 517 O O . GLN A 1 70 ? -5.544 6.959 -2.254 1.00 98.06 70 GLN A O 1
ATOM 522 N N . VAL A 1 71 ? -6.350 6.318 -4.253 1.00 98.06 71 VAL A N 1
ATOM 523 C CA . VAL A 1 71 ? -5.042 5.971 -4.816 1.00 98.06 71 VAL A CA 1
ATOM 524 C C . VAL A 1 71 ? -4.864 6.591 -6.194 1.00 98.06 71 VAL A C 1
ATOM 526 O O . VAL A 1 71 ? -5.740 6.489 -7.049 1.00 98.06 71 VAL A O 1
ATOM 529 N N . THR A 1 72 ? -3.701 7.194 -6.427 1.00 98.31 72 THR A N 1
ATOM 530 C CA . THR A 1 72 ? -3.270 7.676 -7.746 1.00 98.31 72 THR A CA 1
ATOM 531 C C . THR A 1 72 ? -1.980 6.973 -8.165 1.00 98.31 72 THR A C 1
ATOM 533 O O . THR A 1 72 ? -1.172 6.569 -7.326 1.00 98.31 72 THR A O 1
ATOM 536 N N . GLY A 1 73 ? -1.790 6.780 -9.474 1.00 97.19 73 GLY A N 1
ATOM 537 C CA . GLY A 1 73 ? -0.597 6.124 -10.021 1.00 97.19 73 GLY A CA 1
ATOM 538 C C . GLY A 1 73 ? -0.537 4.604 -9.809 1.00 97.19 73 GLY A C 1
ATOM 539 O O . GLY A 1 73 ? 0.515 4.006 -10.032 1.00 97.19 73 GLY A O 1
ATOM 540 N N . ALA A 1 74 ? -1.633 3.961 -9.390 1.00 96.88 74 ALA A N 1
ATOM 541 C CA . ALA A 1 74 ? -1.741 2.505 -9.257 1.00 96.88 74 ALA A CA 1
ATOM 542 C C . ALA A 1 74 ? -1.904 1.816 -10.622 1.00 96.88 74 ALA A C 1
ATOM 544 O O . ALA A 1 74 ? -2.918 1.194 -10.922 1.00 96.88 74 ALA A O 1
ATOM 545 N N . GLU A 1 75 ? -0.873 1.913 -11.452 1.00 96.69 75 GLU A N 1
ATOM 546 C CA . GLU A 1 75 ? -0.812 1.305 -12.778 1.00 96.69 75 GLU A CA 1
ATOM 547 C C . GLU A 1 75 ? 0.545 0.635 -13.009 1.00 96.69 75 GLU A C 1
ATOM 549 O O . GLU A 1 75 ? 1.516 0.871 -12.283 1.00 96.69 75 GLU A O 1
ATOM 554 N N . LEU A 1 76 ? 0.620 -0.262 -13.995 1.00 95.06 76 LEU A N 1
ATOM 555 C CA . LEU A 1 76 ? 1.875 -0.938 -14.318 1.00 95.06 76 LEU A CA 1
ATOM 556 C C . LEU A 1 76 ? 2.953 0.077 -14.705 1.00 95.06 76 LEU A C 1
ATOM 558 O O . LEU A 1 76 ? 2.685 1.071 -15.363 1.00 95.06 76 LEU A O 1
ATOM 562 N N . ASP A 1 77 ? 4.184 -0.204 -14.285 1.00 95.75 77 ASP A N 1
ATOM 563 C CA . ASP A 1 77 ? 5.383 0.595 -14.544 1.00 95.75 77 ASP A CA 1
ATOM 564 C C . ASP A 1 77 ? 5.390 2.006 -13.934 1.00 95.75 77 ASP A C 1
ATOM 566 O O .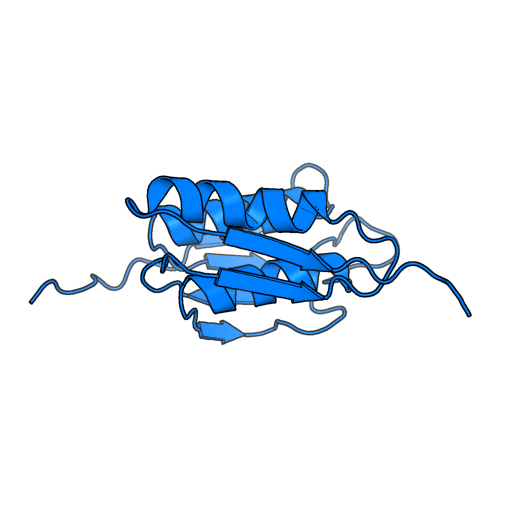 ASP A 1 77 ? 6.427 2.672 -13.981 1.00 95.75 77 ASP A O 1
ATOM 570 N N . SER A 1 78 ? 4.318 2.411 -13.243 1.00 97.62 78 SER A N 1
ATOM 571 C CA . SER A 1 78 ? 4.295 3.653 -12.477 1.00 97.62 78 SER A CA 1
ATOM 572 C C . SER A 1 78 ? 5.427 3.693 -11.454 1.00 97.62 78 SER A C 1
ATOM 574 O O . SER A 1 78 ? 5.682 2.730 -10.724 1.00 97.62 78 SER A O 1
ATOM 576 N N . GLN A 1 79 ? 6.124 4.823 -11.409 1.00 96.38 79 GLN A N 1
ATOM 577 C CA . GLN A 1 79 ? 7.229 5.056 -10.481 1.00 96.38 79 GLN A CA 1
ATOM 578 C C . GLN A 1 79 ? 6.812 5.878 -9.267 1.00 96.38 79 GLN A C 1
ATOM 580 O O . GLN A 1 79 ? 7.608 6.005 -8.338 1.00 96.38 79 GLN A O 1
ATOM 585 N N . ASN A 1 80 ? 5.589 6.413 -9.268 1.00 97.31 80 ASN A N 1
ATOM 586 C CA . ASN A 1 80 ? 5.083 7.259 -8.203 1.00 97.31 80 ASN A CA 1
ATOM 587 C C . ASN A 1 80 ? 3.639 6.880 -7.875 1.00 97.31 80 ASN A C 1
ATOM 589 O O . ASN A 1 80 ? 2.826 6.723 -8.783 1.00 97.31 80 ASN A O 1
ATOM 593 N N . ILE A 1 81 ? 3.315 6.769 -6.589 1.00 98.06 81 ILE A N 1
ATOM 594 C CA . ILE A 1 81 ? 1.927 6.611 -6.141 1.00 98.06 81 ILE A CA 1
ATOM 595 C C . ILE A 1 81 ? 1.611 7.583 -5.017 1.00 98.06 81 ILE A C 1
ATOM 597 O O . ILE A 1 81 ? 2.471 7.865 -4.180 1.00 98.06 81 ILE A O 1
ATOM 601 N N . THR A 1 82 ? 0.359 8.019 -4.955 1.00 98.25 82 THR A N 1
ATOM 602 C CA . THR A 1 82 ? -0.227 8.579 -3.735 1.00 98.25 82 THR A CA 1
ATOM 603 C C . THR A 1 82 ? -1.228 7.578 -3.187 1.00 98.25 82 THR A C 1
ATOM 605 O O . THR A 1 82 ? -2.007 7.005 -3.944 1.00 98.25 82 THR A O 1
ATOM 608 N N . PHE A 1 83 ? -1.191 7.358 -1.878 1.00 98.44 83 PHE A N 1
ATOM 609 C CA . PHE A 1 83 ? -2.092 6.459 -1.174 1.00 98.44 83 PHE A CA 1
ATOM 610 C C . PHE A 1 83 ? -2.629 7.175 0.065 1.00 98.44 83 PHE A C 1
ATOM 612 O O . PHE A 1 83 ? -1.868 7.553 0.959 1.00 98.44 83 PHE A O 1
ATOM 619 N N . VAL A 1 84 ? -3.942 7.387 0.087 1.00 98.19 84 VAL A N 1
ATOM 620 C CA . VAL A 1 84 ? -4.670 8.049 1.170 1.00 98.19 84 VAL A CA 1
ATOM 621 C C . VAL A 1 84 ? -5.600 7.005 1.792 1.00 98.19 84 VAL A C 1
ATOM 623 O O . VAL A 1 84 ? -6.641 6.719 1.199 1.00 98.19 84 VAL A O 1
ATOM 626 N N . PRO A 1 85 ? -5.214 6.380 2.919 1.00 97.62 85 PRO A N 1
ATOM 627 C CA . PRO A 1 85 ? -6.032 5.355 3.558 1.00 97.62 85 PRO A CA 1
ATOM 628 C C . PRO A 1 85 ? -7.286 5.955 4.198 1.00 97.62 85 PRO A C 1
ATOM 630 O O . PRO A 1 85 ? -7.265 7.098 4.654 1.00 97.62 85 PRO A O 1
ATOM 633 N N . ASP A 1 86 ? -8.336 5.144 4.286 1.00 95.88 86 ASP A N 1
ATOM 634 C CA . ASP A 1 86 ? -9.392 5.280 5.286 1.00 95.88 86 ASP A CA 1
ATOM 635 C C . ASP A 1 86 ? -9.275 4.119 6.302 1.00 95.88 86 ASP A C 1
ATOM 637 O O . ASP A 1 86 ? -8.240 3.449 6.419 1.00 95.88 86 ASP A O 1
ATOM 641 N N . GLN A 1 87 ? -10.315 3.882 7.095 1.00 94.88 87 GLN A N 1
ATOM 642 C CA . GLN A 1 87 ? -10.344 2.849 8.113 1.00 94.88 87 GLN A CA 1
ATOM 643 C C . GLN A 1 87 ? -10.237 1.446 7.501 1.00 94.88 87 GLN A C 1
ATOM 645 O O . GLN A 1 87 ? -11.028 1.057 6.644 1.00 94.88 87 GLN A O 1
ATOM 650 N N . VAL A 1 88 ? -9.296 0.644 8.013 1.00 97.31 88 VAL A N 1
ATOM 651 C CA . VAL A 1 88 ? -9.191 -0.783 7.678 1.00 97.31 88 VAL A CA 1
ATOM 652 C C . VAL A 1 88 ? -10.458 -1.516 8.109 1.00 97.31 88 VAL A C 1
ATOM 654 O O . VAL A 1 88 ? -10.868 -1.461 9.270 1.00 97.31 88 VAL A O 1
ATOM 657 N N . GLN A 1 89 ? -11.045 -2.241 7.168 1.00 96.50 89 GLN A N 1
ATOM 658 C CA . GLN A 1 89 ? -12.265 -3.006 7.338 1.00 96.50 89 GLN A CA 1
ATOM 659 C C . GLN A 1 89 ? -11.918 -4.491 7.446 1.00 96.50 89 GLN A C 1
ATOM 661 O O . GLN A 1 89 ? -11.114 -5.026 6.685 1.00 96.50 89 GLN A O 1
ATOM 666 N N . ALA A 1 90 ? -12.514 -5.165 8.425 1.00 95.81 90 ALA A N 1
ATOM 667 C CA . ALA A 1 90 ? -12.451 -6.616 8.503 1.00 95.81 90 ALA A CA 1
ATOM 668 C C . ALA A 1 90 ? -13.484 -7.233 7.559 1.00 95.81 90 ALA A C 1
ATOM 670 O O . ALA A 1 90 ? -14.595 -6.715 7.430 1.00 95.81 90 ALA A O 1
ATOM 671 N N . GLY A 1 91 ? -13.146 -8.363 6.946 1.00 95.12 91 GLY A N 1
ATOM 672 C CA . GLY A 1 91 ? -14.034 -9.013 5.990 1.00 95.12 91 GLY A CA 1
ATOM 673 C C . GLY A 1 91 ? -13.433 -10.247 5.335 1.00 95.12 91 GLY A C 1
ATOM 674 O O . GLY A 1 91 ? -12.372 -10.740 5.735 1.00 95.12 91 GLY A O 1
ATOM 675 N N . GLU A 1 92 ? -14.138 -10.745 4.322 1.00 96.00 92 GLU A N 1
ATOM 676 C CA . GLU A 1 92 ? -13.642 -11.788 3.428 1.00 96.00 92 GLU A CA 1
ATOM 677 C C . GLU A 1 92 ? -13.093 -11.149 2.155 1.00 96.00 92 GLU A C 1
ATOM 679 O O . GLU A 1 92 ? -13.799 -10.422 1.457 1.00 96.00 92 GLU A O 1
ATOM 684 N N . TYR A 1 93 ? -11.826 -11.428 1.85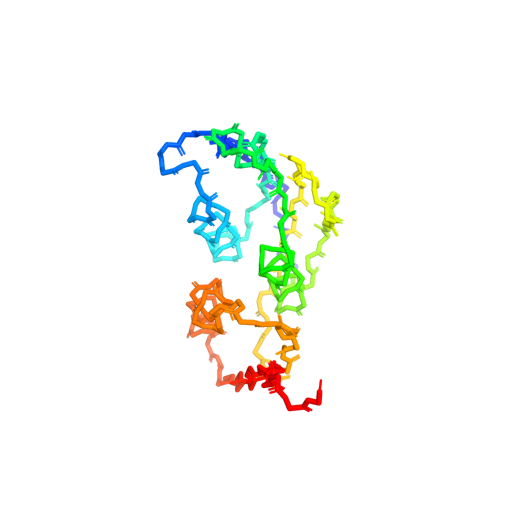8 1.00 94.00 93 TYR A N 1
ATOM 685 C 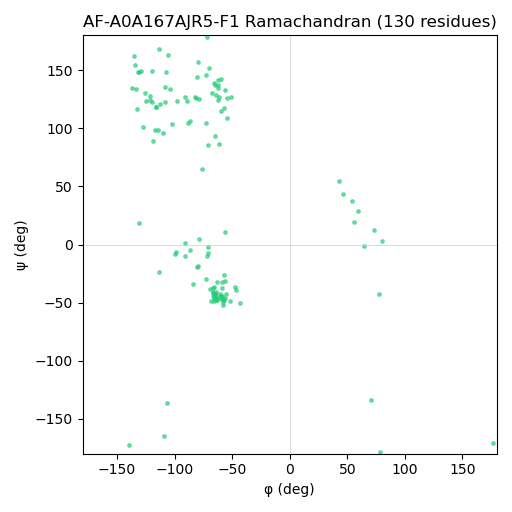CA . TYR A 1 93 ? -11.135 -10.859 0.711 1.00 94.00 93 TYR A CA 1
ATOM 686 C C . TYR A 1 93 ? -10.542 -11.950 -0.172 1.00 94.00 93 TYR A C 1
ATOM 688 O O . TYR A 1 93 ? -9.804 -12.819 0.302 1.00 94.00 93 TYR A O 1
ATOM 696 N N . GLU A 1 94 ? -10.809 -11.851 -1.472 1.00 91.12 94 GLU A N 1
ATOM 697 C CA . GLU A 1 94 ? -10.210 -12.696 -2.500 1.00 91.12 94 GLU A CA 1
ATOM 698 C C . GLU A 1 94 ? -9.297 -11.865 -3.400 1.00 91.12 94 GLU A C 1
ATOM 700 O O . GLU A 1 94 ? -9.742 -10.931 -4.068 1.00 91.12 94 GLU A O 1
ATOM 705 N N . PHE A 1 95 ? -8.0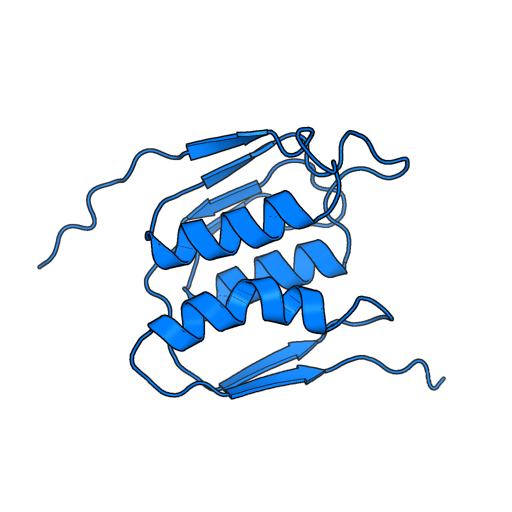13 -12.224 -3.458 1.00 87.12 95 PHE A N 1
ATOM 706 C CA . PHE A 1 95 ? -7.037 -11.515 -4.286 1.00 87.12 95 PHE A CA 1
ATOM 707 C C . PHE A 1 95 ? -6.488 -12.428 -5.374 1.00 87.12 95 PHE A C 1
ATOM 709 O O . PHE A 1 95 ? -5.835 -13.431 -5.085 1.00 87.12 95 PHE A O 1
ATOM 716 N N . LYS A 1 96 ? -6.710 -12.058 -6.640 1.00 82.88 96 LYS A N 1
ATOM 717 C CA . LYS A 1 96 ? -6.155 -12.756 -7.808 1.00 82.88 96 LYS A CA 1
ATOM 718 C C . LYS A 1 96 ? -4.762 -12.210 -8.119 1.00 82.88 96 LYS A C 1
ATOM 720 O O . LYS A 1 96 ? -4.615 -11.106 -8.635 1.00 82.88 96 LYS A O 1
ATOM 725 N N . ILE A 1 97 ? -3.730 -12.991 -7.808 1.00 77.50 97 ILE A N 1
ATOM 726 C CA . ILE A 1 97 ? -2.315 -12.562 -7.874 1.00 77.50 97 ILE A CA 1
ATOM 727 C C . ILE A 1 97 ? -1.701 -12.864 -9.261 1.00 77.50 97 ILE A C 1
ATOM 729 O O . ILE A 1 97 ? -0.648 -12.348 -9.642 1.00 77.50 97 ILE A O 1
ATOM 733 N N . GLY A 1 98 ? -2.435 -13.619 -10.085 1.00 69.62 98 GLY A N 1
ATOM 734 C CA . GLY A 1 98 ? -2.295 -13.691 -11.541 1.00 69.62 98 GLY A CA 1
ATOM 735 C C . GLY A 1 98 ? -1.129 -14.520 -12.084 1.00 69.62 98 GLY A C 1
ATOM 736 O O . GLY A 1 98 ? -1.326 -15.238 -13.047 1.00 69.62 98 GLY A O 1
ATOM 737 N N . THR A 1 99 ? 0.081 -14.446 -11.531 1.00 64.06 99 THR A N 1
ATOM 738 C CA . THR A 1 99 ? 1.242 -15.252 -11.989 1.00 64.06 99 THR A CA 1
ATOM 739 C C . THR A 1 99 ? 2.053 -15.739 -10.787 1.00 64.06 99 THR A C 1
ATOM 741 O O . THR A 1 99 ? 1.644 -15.491 -9.657 1.00 64.06 99 THR A O 1
ATOM 744 N N . ALA A 1 100 ? 3.228 -16.348 -11.007 1.00 56.62 100 ALA A N 1
ATOM 745 C CA . ALA A 1 100 ? 4.194 -16.795 -9.986 1.00 56.62 100 ALA A CA 1
ATOM 746 C C . ALA A 1 100 ? 4.702 -15.701 -9.009 1.00 56.62 100 ALA A C 1
ATOM 748 O O . ALA A 1 100 ? 5.658 -15.914 -8.262 1.00 56.62 100 ALA A O 1
ATOM 749 N N . GLY A 1 101 ? 4.093 -14.512 -9.009 1.00 61.31 101 GLY A N 1
ATOM 750 C CA . GLY A 1 101 ? 4.233 -13.559 -7.924 1.00 61.31 101 GLY A CA 1
ATOM 751 C C . GLY A 1 101 ? 3.855 -14.228 -6.607 1.00 61.31 101 GLY A C 1
ATOM 752 O O . GLY A 1 101 ? 2.781 -14.803 -6.468 1.00 61.31 101 GLY A O 1
ATOM 753 N N . SER A 1 102 ? 4.763 -14.157 -5.640 1.00 75.69 102 SER A N 1
ATOM 754 C CA . SER A 1 102 ? 4.557 -14.746 -4.324 1.00 75.69 102 SER A CA 1
ATOM 755 C C . SER A 1 102 ? 3.327 -14.142 -3.651 1.00 75.69 102 SER A C 1
ATOM 757 O O . SER A 1 102 ? 3.307 -12.956 -3.298 1.00 75.69 102 SER A O 1
ATOM 759 N N . THR A 1 103 ? 2.328 -14.999 -3.454 1.00 80.88 103 THR A N 1
ATOM 760 C CA . THR A 1 103 ? 1.137 -14.763 -2.643 1.00 80.88 103 THR A CA 1
ATOM 761 C C . THR A 1 103 ? 1.469 -14.163 -1.283 1.00 80.88 103 THR A C 1
ATOM 763 O O . THR A 1 103 ? 0.810 -13.232 -0.818 1.00 80.88 103 THR A O 1
ATOM 766 N N . VAL A 1 104 ? 2.557 -14.646 -0.683 1.00 85.38 104 VAL A N 1
ATOM 767 C CA . VAL A 1 104 ? 3.031 -14.206 0.627 1.00 85.38 104 VAL A CA 1
ATOM 768 C C . VAL A 1 104 ? 3.328 -12.707 0.640 1.00 85.38 104 VAL A C 1
ATOM 770 O O . VAL A 1 104 ? 3.098 -12.065 1.656 1.00 85.38 104 VAL A O 1
ATOM 773 N N . LEU A 1 105 ? 3.772 -12.105 -0.471 1.00 88.25 105 LEU A N 1
ATOM 774 C CA . LEU A 1 105 ? 4.075 -10.667 -0.495 1.00 88.25 105 LEU A CA 1
ATOM 775 C C . LEU A 1 105 ? 2.815 -9.789 -0.458 1.00 88.25 105 LEU A C 1
ATOM 777 O O . LEU A 1 105 ? 2.865 -8.691 0.095 1.00 88.25 105 LEU A O 1
ATOM 781 N N . VAL A 1 106 ? 1.687 -10.266 -0.995 1.00 89.25 106 VAL A N 1
ATOM 782 C CA . VAL A 1 106 ? 0.399 -9.576 -0.811 1.00 89.25 106 VAL A CA 1
ATOM 783 C C . VAL A 1 106 ? -0.009 -9.689 0.653 1.00 89.25 106 VAL A C 1
ATOM 785 O O . VAL A 1 106 ? -0.252 -8.672 1.295 1.00 89.25 106 VAL A O 1
ATOM 788 N N . CYS A 1 107 ? 0.041 -10.900 1.216 1.00 89.56 107 CYS A N 1
ATOM 789 C CA . CYS A 1 107 ? -0.256 -11.146 2.626 1.00 89.56 107 CYS A CA 1
ATOM 790 C C . CYS A 1 107 ? 0.599 -10.286 3.575 1.00 89.56 107 CYS A C 1
ATOM 792 O O . CYS A 1 107 ? 0.059 -9.692 4.501 1.00 89.56 107 CYS A O 1
ATOM 794 N N . GLN A 1 108 ? 1.900 -10.133 3.315 1.00 91.19 108 GLN A N 1
ATOM 795 C CA . GLN A 1 108 ? 2.792 -9.266 4.098 1.00 91.19 108 GLN A CA 1
ATOM 796 C C . GLN A 1 108 ? 2.328 -7.805 4.158 1.00 91.19 108 GLN A C 1
ATOM 798 O O . GLN A 1 108 ? 2.660 -7.112 5.112 1.00 91.19 108 GLN A O 1
ATOM 803 N N . THR A 1 109 ? 1.582 -7.344 3.153 1.00 94.69 109 THR A N 1
ATOM 804 C CA . THR A 1 109 ? 1.096 -5.961 3.075 1.00 94.69 109 THR A CA 1
ATOM 805 C C . THR A 1 109 ? -0.196 -5.755 3.871 1.00 94.69 109 THR A C 1
ATOM 807 O O . THR A 1 109 ? -0.420 -4.684 4.422 1.00 94.69 109 THR A O 1
ATOM 810 N N . ILE A 1 110 ? -1.065 -6.768 3.927 1.00 95.25 110 ILE A N 1
ATOM 811 C CA . ILE A 1 110 ? -2.445 -6.606 4.420 1.00 95.25 110 ILE A CA 1
ATOM 812 C C . ILE A 1 110 ? -2.741 -7.342 5.726 1.00 95.25 110 ILE A C 1
ATOM 814 O O . ILE A 1 110 ? -3.645 -6.939 6.453 1.00 95.25 110 ILE A O 1
ATOM 818 N N . LEU A 1 111 ? -1.996 -8.403 6.059 1.00 94.69 111 LEU A N 1
ATOM 819 C CA . LEU A 1 111 ? -2.327 -9.240 7.215 1.00 94.69 111 LEU A CA 1
ATOM 820 C C . LEU A 1 111 ? -2.174 -8.493 8.536 1.00 94.69 111 LEU A C 1
ATOM 822 O O . LEU A 1 111 ? -3.029 -8.640 9.399 1.00 94.69 111 LEU A O 1
ATOM 826 N N . LEU A 1 112 ? -1.117 -7.693 8.699 1.00 96.19 112 LEU A N 1
ATOM 827 C CA . LEU A 1 112 ? -0.918 -6.930 9.932 1.00 96.19 112 LEU A CA 1
ATOM 828 C C . LEU A 1 112 ? -2.016 -5.860 10.133 1.00 96.19 112 LEU A C 1
ATOM 830 O O . LEU A 1 112 ? -2.612 -5.854 11.210 1.00 96.19 112 LEU A O 1
ATOM 834 N N . PRO A 1 113 ? -2.356 -5.021 9.130 1.00 96.44 113 PRO A N 1
ATOM 835 C CA . PRO A 1 113 ? -3.528 -4.143 9.194 1.00 96.44 113 PRO A CA 1
ATOM 836 C C . PRO A 1 113 ? -4.830 -4.864 9.564 1.00 96.44 113 PRO A C 1
ATOM 838 O O . PRO A 1 113 ? -5.534 -4.431 10.473 1.00 96.44 113 PRO A O 1
ATOM 841 N N . LEU A 1 114 ? -5.132 -5.990 8.909 1.00 96.81 114 LEU A N 1
ATOM 842 C CA . LEU A 1 114 ? -6.351 -6.758 9.177 1.00 96.81 114 LEU A CA 1
ATOM 843 C C . LEU A 1 114 ? -6.348 -7.379 10.580 1.00 96.81 114 LEU A C 1
ATOM 845 O O . LEU A 1 114 ? -7.366 -7.332 11.267 1.00 96.81 114 LEU A O 1
ATOM 849 N N . ALA A 1 115 ? -5.215 -7.913 11.040 1.00 95.25 115 ALA A N 1
ATOM 850 C CA . ALA A 1 115 ? -5.079 -8.497 12.375 1.00 95.25 115 ALA A CA 1
ATOM 851 C C . ALA A 1 115 ? -5.297 -7.463 13.490 1.00 95.25 115 ALA A C 1
ATOM 853 O O . ALA A 1 115 ? -5.829 -7.797 14.547 1.00 95.25 115 ALA A O 1
ATOM 854 N N . LEU A 1 116 ? -4.920 -6.204 13.248 1.00 95.31 116 LEU A N 1
ATOM 855 C CA . LEU A 1 116 ? -5.080 -5.106 14.202 1.00 95.31 116 LEU A CA 1
ATOM 856 C C . LEU A 1 116 ? -6.411 -4.346 14.052 1.00 95.31 116 LEU A C 1
ATOM 858 O O . LEU A 1 116 ? -6.671 -3.428 14.824 1.00 95.31 116 LEU A O 1
ATOM 862 N N . SER A 1 117 ? -7.287 -4.749 13.124 1.00 92.31 117 SER A N 1
ATOM 863 C CA . SER A 1 117 ? -8.612 -4.134 12.920 1.00 92.31 117 SER A CA 1
ATOM 864 C C . SER A 1 117 ? -9.634 -4.445 14.031 1.00 92.31 117 SER A C 1
ATOM 866 O O . SER A 1 117 ? -10.718 -3.863 14.066 1.00 92.31 117 SER A O 1
ATOM 868 N N . GLY A 1 118 ? -9.311 -5.370 14.944 1.00 90.38 118 GLY A N 1
ATOM 869 C CA . GLY A 1 118 ? -10.157 -5.742 16.084 1.00 90.38 118 GLY A CA 1
ATOM 870 C C . GLY A 1 118 ? -11.297 -6.716 15.762 1.00 90.38 118 GLY A C 1
ATOM 871 O O . GLY A 1 118 ? -12.083 -7.046 16.649 1.00 90.38 118 GLY A O 1
ATOM 872 N N . LYS A 1 119 ? -11.399 -7.200 14.517 1.00 93.12 119 LYS A N 1
ATOM 873 C CA . LYS A 1 119 ? -12.387 -8.199 14.078 1.00 93.12 119 LYS A CA 1
ATOM 874 C C . LYS A 1 119 ? -11.721 -9.280 13.223 1.00 93.12 119 LYS A C 1
ATOM 876 O O . LYS A 1 119 ? -10.692 -9.046 12.592 1.00 93.12 119 LYS A O 1
ATOM 881 N N . ALA A 1 120 ? -12.319 -10.470 13.191 1.00 94.25 120 ALA A N 1
ATOM 882 C CA . ALA A 1 120 ? -11.823 -11.568 12.367 1.00 94.25 120 ALA A CA 1
ATOM 883 C C . ALA A 1 120 ? -11.928 -11.224 10.872 1.00 94.25 120 ALA A C 1
ATOM 885 O O . ALA A 1 120 ? -12.940 -10.692 10.422 1.00 94.25 120 ALA A O 1
ATOM 886 N N . SER A 1 121 ? -10.885 -11.559 10.114 1.00 96.38 121 SER A N 1
ATOM 887 C CA . SER A 1 121 ? -10.837 -11.417 8.657 1.00 96.38 121 SER A CA 1
ATOM 888 C C . SER A 1 121 ? -10.382 -12.723 8.023 1.00 96.38 121 SER A C 1
ATOM 890 O O . SER A 1 121 ? -9.579 -13.455 8.605 1.00 96.38 121 SER A O 1
ATOM 892 N N . LYS A 1 122 ? -10.855 -12.996 6.808 1.00 95.25 122 LYS A N 1
ATOM 893 C CA . LYS A 1 122 ? -10.457 -14.155 6.008 1.00 95.25 122 LYS A CA 1
ATOM 894 C C . LYS A 1 122 ? -9.871 -13.661 4.696 1.00 95.25 122 LYS A C 1
ATOM 896 O O . LYS A 1 122 ? -10.511 -12.923 3.957 1.00 95.25 122 LYS A O 1
ATOM 901 N N . VAL A 1 123 ? -8.646 -14.081 4.404 1.00 92.25 123 VAL A N 1
ATOM 902 C CA . VAL A 1 123 ? -7.950 -13.720 3.167 1.00 92.25 123 VAL A CA 1
ATOM 903 C C . VAL A 1 123 ? -7.714 -14.993 2.373 1.00 92.25 123 VAL A C 1
ATOM 905 O O . VAL A 1 123 ? -7.012 -15.889 2.838 1.00 92.25 123 VAL A O 1
ATOM 908 N N . VAL A 1 124 ? -8.293 -15.065 1.177 1.00 89.88 124 VAL A N 1
ATOM 909 C CA . VAL A 1 124 ? -8.131 -16.184 0.246 1.00 89.88 124 VAL A CA 1
ATOM 910 C C . VAL A 1 124 ? -7.304 -15.699 -0.942 1.00 89.88 124 VAL A C 1
ATOM 912 O O . VAL A 1 124 ? -7.826 -15.082 -1.875 1.00 89.88 124 VAL A O 1
ATOM 915 N N . PRO A 1 125 ? -5.985 -15.921 -0.928 1.00 81.19 125 PRO A N 1
ATOM 916 C CA . PRO A 1 125 ? -5.170 -15.569 -2.069 1.00 81.19 125 PRO A CA 1
ATOM 917 C C . PRO A 1 125 ? -5.304 -16.622 -3.170 1.00 81.19 125 PRO A C 1
ATOM 919 O O . PRO A 1 125 ? -5.032 -17.805 -2.966 1.00 81.19 125 PRO A O 1
ATOM 922 N N . ILE A 1 126 ? -5.664 -16.171 -4.366 1.00 80.81 126 ILE A N 1
ATOM 923 C CA . ILE A 1 126 ? -5.809 -17.019 -5.543 1.00 80.81 126 ILE A CA 1
ATOM 924 C C . ILE A 1 126 ? -4.572 -16.821 -6.418 1.00 80.81 126 ILE A C 1
ATOM 926 O O . ILE A 1 126 ? -4.408 -15.808 -7.110 1.00 80.81 126 ILE A O 1
ATOM 930 N N . MET A 1 127 ? -3.677 -17.805 -6.376 1.00 74.56 127 MET A N 1
ATOM 931 C CA . MET A 1 127 ? -2.562 -17.900 -7.310 1.00 74.56 127 MET A CA 1
ATOM 932 C C . MET A 1 127 ? -3.075 -18.533 -8.601 1.00 74.56 127 MET A C 1
ATOM 934 O O . MET A 1 127 ? -3.633 -19.628 -8.566 1.00 74.56 127 MET A O 1
ATOM 938 N N . ALA A 1 128 ? -2.868 -17.878 -9.745 1.00 63.88 128 ALA A N 1
ATOM 939 C CA . ALA A 1 128 ? -3.052 -18.583 -11.005 1.00 63.88 128 ALA A CA 1
ATOM 940 C C . ALA A 1 128 ? -1.872 -19.552 -11.151 1.00 63.88 128 ALA A C 1
ATOM 942 O O . ALA A 1 128 ? -0.732 -19.139 -11.381 1.00 63.88 128 ALA A O 1
ATOM 943 N N . CYS A 1 129 ? -2.134 -20.836 -10.928 1.00 52.59 129 CYS A N 1
ATOM 944 C CA . CYS A 1 129 ? -1.213 -21.886 -11.323 1.00 52.59 129 CYS A CA 1
ATOM 945 C C . CYS A 1 129 ? -1.197 -21.905 -12.856 1.00 52.59 129 CYS A C 1
ATOM 947 O O . CYS A 1 129 ? -2.259 -21.881 -13.477 1.00 52.59 129 CYS A O 1
ATOM 949 N N . HIS A 1 130 ? -0.016 -21.891 -13.471 1.00 44.41 130 HIS A N 1
ATOM 950 C CA . HIS A 1 130 ? 0.108 -22.072 -14.912 1.00 44.41 130 HIS A CA 1
ATOM 951 C C . HIS A 1 130 ? -0.219 -23.540 -15.228 1.00 44.41 130 HIS A C 1
ATOM 953 O O . HIS A 1 130 ? 0.655 -24.398 -15.235 1.00 44.41 130 HIS A O 1
ATOM 959 N N . LEU A 1 131 ? -1.506 -23.823 -15.400 1.00 33.72 131 LEU A N 1
ATOM 960 C CA . LEU A 1 131 ? -2.020 -24.952 -16.158 1.00 33.72 131 LEU A CA 1
ATOM 961 C C . LEU A 1 131 ? -2.849 -24.338 -17.279 1.00 33.72 131 LEU A C 1
ATOM 963 O O . LEU A 1 131 ? -4.010 -24.005 -17.060 1.00 33.72 131 LEU A O 1
ATOM 967 N N . LEU A 1 132 ? -2.169 -24.061 -18.392 1.00 34.44 132 LEU A N 1
ATOM 968 C CA . LEU A 1 132 ? -2.551 -24.276 -19.793 1.00 34.44 132 LEU A CA 1
ATOM 969 C C . LEU A 1 132 ? -1.402 -23.761 -20.669 1.00 34.44 132 LEU A C 1
ATOM 971 O O . LEU A 1 132 ? -1.093 -22.551 -20.576 1.00 34.44 132 LEU A O 1
#

Solvent-accessible surface area (backbone atoms only — not comparable to full-atom values): 7292 Å² total; per-residue (Å²): 140,78,82,79,69,86,57,73,68,45,78,40,66,26,46,56,86,87,18,53,64,63,63,59,36,53,49,53,26,49,21,45,66,66,56,33,29,35,32,40,34,47,29,13,58,76,36,100,71,42,23,30,43,72,57,53,42,48,34,53,53,50,50,26,68,41,13,71,33,53,70,45,53,86,45,79,51,34,35,44,36,41,42,36,45,38,73,62,54,58,45,80,46,78,46,78,53,65,38,93,50,64,63,64,63,41,46,71,26,42,47,63,43,36,68,70,50,82,44,81,62,47,79,49,76,41,68,45,71,93,82,128

InterPro domains:
  IPR000228 RNA 3'-terminal phosphate cyclase [PTHR11096] (7-121)
  IPR013792 RNA 3'-terminal phosphate cyclase/enolpyruvate transferase, alpha/beta [SSF55205] (11-123)
  IPR023797 RNA 3'-terminal phosphate cyclase domain [PF01137] (17-123)
  IPR037136 RNA 3'-terminal phosphate cyclase domain superfamily [G3DSA:3.65.10.20] (10-125)

Radius of gyration: 14.61 Å; Cα contacts (8 Å, |Δi|>4): 270; chains: 1; bounding box: 36×41×36 Å

Organism: NCBI:txid1365253

=== Feature glossary ===
Legend for the data blocks above and below:

— What the protein is —

The amino-acid sequence is the protein's primary structure: the linear order of residues from the N-terminus to the C-terminus, written in one-letter code. Everything else here — the 3D coordinates, the secondary structure, the domain annotations — is ultimately a consequence of this string.

Functional annotations link the protein to curated databases. InterPro entries identify conserved domains and families by matching the sequence against member-database signatures (Pfam, PROSITE, CDD, …). Gene Ontology (GO) terms describe molecular function, biological process, and cellular component in a controlled vocabulary. CATH places the structure in a hierarchical fold classification (Class/Architecture/Topology/Homologous-superfamily). The organism is the source species.

— Where its atoms are —

Atomic coordinates in PDBx/mmCIF format — the same representation the Protein Data Bank distributes. Each line of the _atom_site loop places one backbone atom in Cartesian space (units: ångströms, origin: arbitrary).

The six renders are orthographic views along the three Cartesian axes in both directions. Representation (cartoon, sticks, or surface) and color scheme (sequence-rainbow or by-chain) vary across proteins so the training set covers all the common visualization conventions.

— Local backbone conformation —

Eight-state secondary structure (DSSP): H is the canonical α-helix, G the tighter 3₁₀-helix, I the wider π-helix; E/B are β-structure, T and S are turns and bends, and '-' is everything else. DSSP derives these from the pattern of main-chain N–H···O=C hydrogen bonds, not from the sequence.

Three-state secondary structure (P-SEA) collapses the e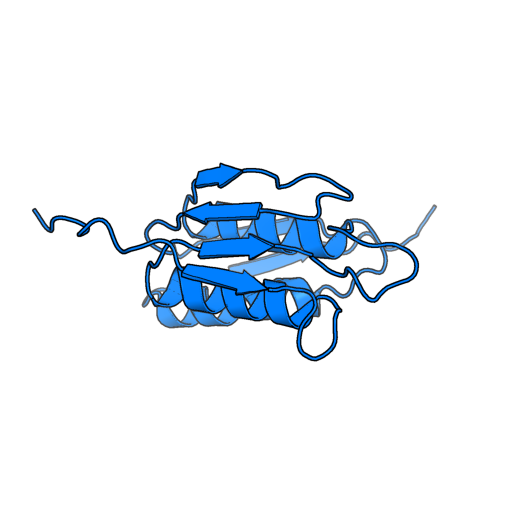ight DSSP classes into helix (a), strand (b), and coil (c). P-SEA assigns these from Cα geometry alone — distances and angles — without requiring backbone oxygens, so it works on any Cα trace.

φ (phi) and ψ (psi) are the two rotatable backbone dihedrals per residue: φ is the C(i-1)–N–Cα–C torsion, ψ is the N–Cα–C–N(i+1) torsion, both in degrees on (−180°, 180°]. α-helical residues cluster near (−60°, −45°); β-strand residues near (−120°, +130°). A Ramachandran plot is simply a scatter of (φ, ψ) for every residue.

— Global shape and packing —

The geometric summary reports three shape descriptors. Rg (radius of gyration) measures how spread out the Cα atoms are about their centre of mass; compact globular proteins have small Rg, elongated or unfolded ones large. Cα contacts (<8 Å, |i−j|>4) count long-range residue pairs in spatial proximity — high for tightly packed folds, near zero for rods or random coil. The bounding-box extents give the protein's footprint along x, y, z in Å.

SASA measures how much of the protein is reachable by solvent. It is computed by rolling a water-sized probe over the atomic surface and summing the exposed area (Å²). Per-residue SASA distinguishes core (buried, low SASA) from surface (exposed, high SASA) residues; total SASA is a whole-molecule size measure.

Plot images: a contact map (which residues are close in 3D, as an N×N binary image), a Ramachandran scatter (backbone torsion angles, revealing secondary-structure composition at a glance), and — for AlphaFold structures — a PAE heatmap (pairwise prediction confidence).

— Structural neighborhood —

A 3Di character summarizes, for each residue, the relative orientation of the Cα frame of its nearest spatial neighbor. Because it encodes fold topology rather than chemistry, 3Di alignments detect remote structural similarity that sequence alignment misses.

The Foldseek neighbor list gives the closest experimentally determined structures in the PDB, ranked by structural alignment. TM-score near 1 means near-identical fold; near 0.3 means only rough topology match. This is how one finds what a novel AlphaFold prediction most resembles in the solved-structure universe.

— Confidence and disorder —

For AlphaFold models, the B-factor field carries pLDDT — the model's own estimate of local accuracy on a 0–100 scale. Regions with pLDDT<50 should be treated as essentially unmodeled; they often correspond to intrinsically disordered segments.

Crystallographic B-factors measure how much each atom's electron density is smeared out, in Å². They rise in mobile loops and surface residues and fall in the buried interior. In AlphaFold models this column is repurposed to hold pLDDT instead.

Predicted Aligned Error (PAE) is an AlphaFold confidence matrix: entry (i, j) is the expected error in the position of residue j, in ångströms, when the prediction is superimposed on the true structure at residue i. Low PAE within a block of residues means that block is internally rigid and well-predicted; high PAE between two blocks means their relative placement is uncertain even if each block individually is confident.